Protein AF-A0A975PK89-F1 (afdb_monomer_lite)

Radius of gyration: 21.95 Å; chains: 1; bounding box: 55×33×60 Å

Structure (mmCIF, N/CA/C/O backbone):
data_AF-A0A975PK89-F1
#
_entry.id   AF-A0A975PK89-F1
#
loop_
_atom_site.group_PDB
_atom_site.id
_atom_site.type_symbol
_atom_site.label_atom_id
_atom_site.label_alt_id
_atom_site.label_comp_id
_atom_site.label_asym_id
_atom_site.label_entity_id
_atom_site.label_seq_id
_atom_site.pdbx_PDB_ins_code
_atom_site.Cartn_x
_atom_site.Cartn_y
_atom_site.Cartn_z
_atom_site.occupancy
_atom_site.B_iso_or_equiv
_atom_site.auth_seq_id
_atom_site.auth_comp_id
_atom_site.auth_asym_id
_atom_site.auth_atom_id
_atom_site.pdbx_PDB_model_num
ATOM 1 N N . MET A 1 1 ? -25.756 19.281 25.364 1.00 37.69 1 MET A N 1
ATOM 2 C CA . MET A 1 1 ? -25.337 18.151 24.507 1.00 37.69 1 MET A CA 1
ATOM 3 C C . MET A 1 1 ? -24.140 18.643 23.717 1.00 37.69 1 MET A C 1
ATOM 5 O O . MET A 1 1 ? -24.324 19.412 22.785 1.00 37.69 1 MET A O 1
ATOM 9 N N . ASN A 1 2 ? -22.927 18.339 24.180 1.00 33.53 2 ASN A N 1
ATOM 10 C CA . ASN A 1 2 ? -21.704 18.815 23.537 1.00 33.53 2 ASN A CA 1
ATOM 11 C C . ASN A 1 2 ? -21.455 17.970 22.286 1.00 33.53 2 ASN A C 1
ATOM 13 O O . ASN A 1 2 ? -21.100 16.799 22.392 1.00 33.53 2 ASN A O 1
ATOM 17 N N . MET A 1 3 ? -21.675 18.561 21.113 1.00 39.69 3 MET A N 1
ATOM 18 C CA . MET A 1 3 ? -21.083 18.089 19.865 1.00 39.69 3 MET A CA 1
ATOM 19 C C . MET A 1 3 ? -19.584 18.392 19.936 1.00 39.69 3 MET A C 1
ATOM 21 O O . MET A 1 3 ? -19.125 19.436 19.483 1.00 39.69 3 MET A O 1
ATOM 25 N N . GLU A 1 4 ? -18.817 17.516 20.582 1.00 45.97 4 GLU A N 1
ATOM 26 C CA . GLU A 1 4 ? -17.379 17.483 20.343 1.00 45.97 4 GLU A CA 1
ATOM 27 C C . GLU A 1 4 ? -17.183 17.118 18.871 1.00 45.97 4 GLU A C 1
ATOM 29 O O . GLU A 1 4 ? -17.575 16.032 18.445 1.00 45.97 4 GLU A O 1
ATOM 34 N N . ASN A 1 5 ? -16.609 18.040 18.094 1.00 43.38 5 ASN A N 1
ATOM 35 C CA . ASN A 1 5 ? -16.016 17.751 16.792 1.00 43.38 5 ASN A CA 1
ATOM 36 C C . ASN A 1 5 ? -14.988 16.630 16.991 1.00 43.38 5 ASN A C 1
ATOM 38 O O . ASN A 1 5 ? -13.831 16.894 17.328 1.00 43.38 5 ASN A O 1
ATOM 42 N N . LYS A 1 6 ? -15.406 15.371 16.848 1.00 57.78 6 LYS A N 1
ATOM 43 C CA . LYS A 1 6 ? -14.492 14.237 16.933 1.00 57.78 6 LYS A CA 1
ATOM 44 C C . LYS A 1 6 ? -13.647 14.239 15.668 1.00 57.78 6 LYS A C 1
ATOM 46 O O . LYS A 1 6 ? -14.118 13.960 14.573 1.00 57.78 6 LYS A O 1
A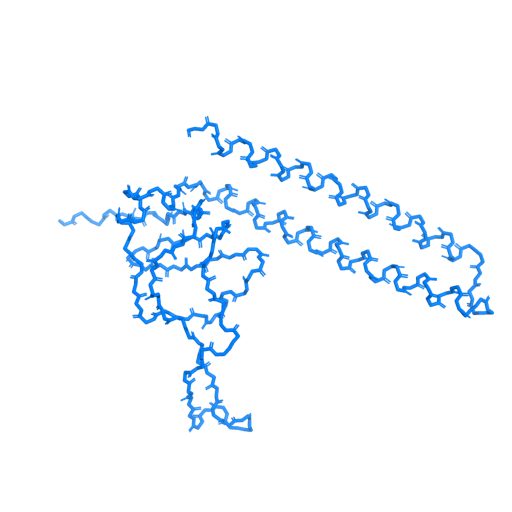TOM 51 N N . LYS A 1 7 ? -12.395 14.654 15.844 1.00 80.69 7 LYS A N 1
ATOM 52 C CA . LYS A 1 7 ? -11.344 14.650 14.829 1.00 80.69 7 LYS A CA 1
ATOM 53 C C . LYS A 1 7 ? -11.135 13.214 14.333 1.00 80.69 7 LYS A C 1
ATOM 55 O O . LYS A 1 7 ? -11.108 12.302 15.154 1.00 80.69 7 LYS A O 1
ATOM 60 N N . VAL A 1 8 ? -10.958 13.031 13.023 1.00 92.44 8 VAL A N 1
ATOM 61 C CA . VAL A 1 8 ? -10.554 11.743 12.432 1.00 92.44 8 VAL A CA 1
ATOM 62 C C . VAL A 1 8 ? -9.270 11.261 13.109 1.00 92.44 8 VAL A C 1
ATOM 64 O O . VAL A 1 8 ? -8.309 12.029 13.230 1.00 92.44 8 VAL A O 1
ATOM 67 N N . GLN A 1 9 ? -9.263 10.008 13.557 1.00 94.75 9 GLN A N 1
ATOM 68 C CA . GLN A 1 9 ? -8.127 9.386 14.237 1.00 94.75 9 GLN A CA 1
ATOM 69 C C . GLN A 1 9 ? -7.498 8.324 13.343 1.00 94.75 9 GLN A C 1
ATOM 71 O O . GLN A 1 9 ? -8.193 7.577 12.654 1.00 94.75 9 GLN A O 1
ATOM 76 N N . TYR A 1 10 ? -6.171 8.250 13.370 1.00 94.75 10 TYR A N 1
ATOM 77 C CA . TYR A 1 10 ? -5.399 7.347 12.530 1.00 94.75 10 TYR A CA 1
ATOM 78 C C . TYR A 1 10 ? -4.640 6.381 13.421 1.00 94.75 10 TYR A C 1
ATOM 80 O O . TYR A 1 10 ? -3.960 6.782 14.364 1.00 94.75 10 TYR A O 1
ATOM 88 N N . TYR A 1 11 ? -4.732 5.101 13.101 1.00 94.69 11 TYR A N 1
ATOM 89 C CA . TYR A 1 11 ? -4.072 4.047 13.845 1.00 94.69 11 TYR A CA 1
ATOM 90 C C . TYR A 1 11 ? -3.294 3.151 12.894 1.00 94.69 11 TYR A C 1
ATOM 92 O O . TYR A 1 11 ? -3.792 2.777 11.836 1.00 94.69 11 TYR A O 1
ATOM 100 N N . LYS A 1 12 ? -2.078 2.771 13.280 1.00 94.00 12 LYS A N 1
ATOM 101 C CA . LYS A 1 12 ? -1.272 1.777 12.570 1.00 94.00 12 LYS A CA 1
ATOM 102 C C . LYS A 1 12 ? -1.403 0.422 13.247 1.00 94.00 12 LYS A C 1
ATOM 104 O O . LYS A 1 12 ? -1.274 0.325 14.468 1.00 94.00 12 LYS A O 1
ATOM 109 N N . LEU A 1 13 ? -1.618 -0.623 12.459 1.00 94.06 13 LEU A N 1
ATOM 110 C CA . LEU A 1 13 ? -1.608 -2.010 12.908 1.00 94.06 13 LEU A CA 1
ATOM 111 C C . LEU A 1 13 ? -0.168 -2.446 13.174 1.00 94.06 13 LEU A C 1
ATOM 113 O O . LEU A 1 13 ? 0.632 -2.601 12.254 1.00 94.06 13 LEU A O 1
ATOM 117 N N . VAL A 1 14 ? 0.174 -2.647 14.441 1.00 92.75 14 VAL A N 1
ATOM 118 C CA . VAL A 1 14 ? 1.507 -3.111 14.864 1.00 92.75 14 VAL A CA 1
ATOM 119 C C . VAL A 1 14 ? 1.554 -4.625 15.067 1.00 92.75 14 VAL A C 1
ATOM 121 O O . VAL A 1 14 ? 2.634 -5.204 15.144 1.00 92.75 14 VAL A O 1
ATOM 124 N N . LYS A 1 15 ? 0.388 -5.279 15.109 1.00 92.69 15 LYS A N 1
ATOM 125 C CA . LYS A 1 15 ? 0.218 -6.737 15.123 1.00 92.69 15 LYS A CA 1
ATOM 126 C C . LYS A 1 15 ? -0.928 -7.115 14.183 1.00 92.69 15 LYS A C 1
ATOM 128 O O . LYS A 1 15 ? -1.765 -6.279 13.844 1.00 92.69 15 LYS A O 1
ATOM 133 N N . ASN A 1 16 ? -0.980 -8.379 13.771 1.00 90.81 16 ASN A N 1
ATOM 134 C CA . ASN A 1 16 ? -2.142 -8.894 13.047 1.00 90.81 16 ASN A CA 1
ATOM 135 C C . ASN A 1 16 ? -3.370 -8.897 13.963 1.00 90.81 16 ASN A C 1
ATOM 137 O O . ASN A 1 16 ? -3.264 -9.230 15.145 1.00 90.81 16 ASN A O 1
ATOM 141 N N . MET A 1 17 ? -4.532 -8.546 13.414 1.00 89.00 17 MET A N 1
ATOM 142 C CA . MET A 1 17 ? -5.776 -8.633 14.167 1.00 89.00 17 MET A CA 1
ATOM 143 C C . MET A 1 17 ? -6.270 -10.075 14.189 1.00 89.00 17 MET A C 1
ATOM 145 O O . MET A 1 17 ? -6.508 -10.665 13.138 1.00 89.00 17 MET A O 1
ATOM 149 N N . ASP A 1 18 ? -6.515 -10.606 15.381 1.00 83.25 18 ASP A N 1
ATOM 150 C CA . ASP A 1 18 ? -7.260 -11.854 15.561 1.00 83.25 18 ASP A CA 1
ATOM 151 C C . ASP A 1 18 ? -8.762 -11.547 15.687 1.00 83.25 18 ASP A C 1
ATOM 153 O O . ASP A 1 18 ? -9.415 -11.793 16.699 1.00 83.25 18 ASP A O 1
ATOM 157 N N . THR A 1 19 ? -9.298 -10.835 14.695 1.00 82.69 19 THR A N 1
ATOM 158 C CA . THR A 1 19 ? -10.709 -10.436 14.649 1.00 82.69 19 THR A CA 1
ATOM 159 C C . THR A 1 19 ? -11.307 -10.909 13.341 1.00 82.69 19 THR A C 1
ATOM 161 O O . THR A 1 19 ? -10.857 -10.529 12.260 1.00 82.69 19 THR A O 1
ATOM 164 N N . ASN A 1 20 ? -12.361 -11.719 13.425 1.00 88.25 20 ASN A N 1
ATOM 165 C CA . ASN A 1 20 ? -13.075 -12.175 12.243 1.00 88.25 20 ASN A CA 1
ATOM 166 C C . ASN A 1 20 ? -13.973 -11.055 11.698 1.00 88.25 20 ASN A C 1
ATOM 168 O O . ASN A 1 20 ? -15.156 -10.989 12.030 1.00 88.25 20 ASN A O 1
ATOM 172 N N . LEU A 1 21 ? -13.408 -10.171 10.875 1.00 90.50 21 LEU A N 1
ATOM 173 C CA . LEU A 1 21 ? -14.136 -9.046 10.279 1.00 90.50 21 LEU A CA 1
ATOM 174 C C . LEU A 1 21 ? -15.126 -9.459 9.175 1.00 90.50 21 LEU A C 1
ATOM 176 O O . LEU A 1 21 ? -16.050 -8.705 8.876 1.00 90.50 21 LEU A O 1
ATOM 180 N N . LYS A 1 22 ? -14.945 -10.648 8.580 1.00 92.69 22 LYS A N 1
ATOM 181 C CA . LYS A 1 22 ? -15.690 -11.129 7.401 1.00 92.69 22 LYS A CA 1
ATOM 182 C C . LYS A 1 22 ? -15.762 -10.067 6.285 1.00 92.69 22 LYS A C 1
ATOM 184 O O . LYS A 1 22 ? -16.840 -9.498 6.064 1.00 92.69 22 LYS A O 1
ATOM 189 N N . PRO A 1 23 ? -14.623 -9.759 5.635 1.00 93.31 23 PRO A N 1
ATOM 190 C CA . PRO A 1 23 ? -14.593 -8.795 4.550 1.00 93.31 23 PRO A CA 1
ATOM 191 C C . PRO A 1 23 ? -15.289 -9.347 3.306 1.00 93.31 23 PRO A C 1
ATOM 193 O O . PRO A 1 23 ? -15.270 -10.553 3.050 1.00 93.31 23 PRO A O 1
ATOM 196 N N . TYR A 1 24 ? -15.896 -8.455 2.537 1.00 94.50 24 TYR A N 1
ATOM 197 C CA . TYR A 1 24 ? -16.524 -8.760 1.262 1.00 94.50 24 TYR A CA 1
ATOM 198 C C . TYR A 1 24 ? -16.474 -7.545 0.338 1.00 94.50 24 TYR A C 1
ATOM 200 O O . TYR A 1 24 ? -16.354 -6.405 0.787 1.00 94.50 24 TYR A O 1
ATOM 208 N N . ILE A 1 25 ? -16.611 -7.802 -0.955 1.00 94.56 25 ILE A N 1
ATOM 209 C CA . ILE A 1 25 ? -16.883 -6.791 -1.975 1.00 94.56 25 ILE A CA 1
ATOM 210 C C . ILE A 1 25 ? -18.242 -7.078 -2.605 1.00 94.56 25 ILE A C 1
ATOM 212 O O . ILE A 1 25 ? -18.691 -8.228 -2.653 1.00 94.56 25 ILE A O 1
ATOM 216 N N . VAL A 1 26 ? -18.902 -6.028 -3.077 1.00 92.81 26 VAL A N 1
ATOM 217 C CA . VAL A 1 26 ? -20.166 -6.139 -3.806 1.00 92.81 26 VAL A CA 1
ATOM 218 C C . VAL A 1 26 ? -19.853 -6.104 -5.295 1.00 92.81 26 VAL A C 1
ATOM 220 O O . VAL A 1 26 ? -19.298 -5.123 -5.783 1.00 92.81 26 VAL A O 1
ATOM 223 N N . LEU A 1 27 ? -20.197 -7.174 -6.010 1.00 92.31 27 LEU A N 1
ATOM 224 C CA . LEU A 1 27 ? -19.973 -7.292 -7.451 1.00 92.31 27 LEU A CA 1
ATOM 225 C C . LEU A 1 27 ? -21.305 -7.410 -8.199 1.00 92.31 27 LEU A C 1
ATOM 227 O O . LEU A 1 27 ? -22.249 -7.998 -7.659 1.00 92.31 27 LEU A O 1
ATOM 231 N N . PRO A 1 28 ? -21.405 -6.882 -9.432 1.00 93.25 28 PRO A N 1
ATOM 232 C CA . PRO A 1 28 ? -22.568 -7.110 -10.279 1.00 93.25 28 PRO A CA 1
ATOM 233 C C . PRO A 1 28 ? -22.692 -8.598 -10.627 1.00 93.25 28 PRO A C 1
ATOM 235 O O . PRO A 1 28 ? -21.696 -9.281 -10.851 1.00 93.25 28 PRO A O 1
ATOM 238 N N . MET A 1 29 ? -23.921 -9.112 -10.678 1.00 93.00 29 MET A N 1
ATOM 239 C CA . MET A 1 29 ? -24.181 -10.491 -11.116 1.00 93.00 29 MET A CA 1
ATOM 240 C C . MET A 1 29 ? -24.047 -10.671 -12.631 1.00 93.00 29 MET A C 1
ATOM 242 O O . MET A 1 29 ? -23.755 -11.773 -13.086 1.00 93.00 29 MET A O 1
ATOM 246 N N . TYR A 1 30 ? -24.304 -9.609 -13.398 1.00 91.12 30 TYR A N 1
ATOM 247 C CA . TYR A 1 30 ? -24.333 -9.631 -14.856 1.00 91.12 30 TYR A CA 1
ATOM 248 C C . TYR A 1 30 ? -23.439 -8.521 -15.403 1.00 91.12 30 TYR A C 1
ATOM 250 O O . TYR A 1 30 ? -23.744 -7.344 -15.210 1.00 91.12 30 TYR A O 1
ATOM 258 N N . ASP A 1 31 ? -22.379 -8.889 -16.121 1.00 87.62 31 ASP A N 1
ATOM 259 C CA . ASP A 1 31 ? -21.423 -7.927 -16.690 1.00 87.62 31 ASP A CA 1
ATOM 260 C C . ASP A 1 31 ? -22.093 -6.966 -17.684 1.00 87.62 31 ASP A C 1
ATOM 262 O O . ASP A 1 31 ? -21.834 -5.765 -17.685 1.00 87.62 31 ASP A O 1
ATOM 266 N N . GLU A 1 32 ? -23.015 -7.482 -18.500 1.00 90.81 32 GLU A N 1
ATOM 267 C CA . GLU A 1 32 ? -23.731 -6.713 -19.526 1.00 90.81 32 GLU A CA 1
ATOM 268 C C . GLU A 1 32 ? -24.811 -5.788 -18.941 1.00 90.81 32 GLU A C 1
ATOM 270 O O . GLU A 1 32 ? -25.247 -4.837 -19.590 1.00 90.81 32 GLU A O 1
ATOM 275 N N . CYS A 1 33 ? -25.277 -6.072 -17.722 1.00 86.19 33 CYS A N 1
ATOM 276 C CA . CYS A 1 33 ? -26.365 -5.359 -17.054 1.00 86.19 33 CYS A CA 1
ATOM 277 C C . CYS A 1 33 ? -26.082 -5.234 -15.545 1.00 86.19 33 CYS A C 1
ATOM 279 O O . CYS A 1 33 ? -26.804 -5.821 -14.732 1.00 86.19 33 CYS A O 1
ATOM 281 N N . PRO A 1 34 ? -25.075 -4.437 -15.141 1.00 85.88 34 PRO A N 1
ATOM 282 C CA . PRO A 1 34 ? -24.588 -4.397 -13.758 1.00 85.88 34 PRO A CA 1
ATOM 283 C C . PRO A 1 34 ? -25.639 -3.938 -12.734 1.00 85.88 34 PRO A C 1
ATOM 285 O O . PRO A 1 34 ? -25.514 -4.211 -11.545 1.00 85.88 34 PRO A O 1
ATOM 288 N N . ASN A 1 35 ? -26.718 -3.299 -13.194 1.00 89.00 35 ASN A N 1
ATOM 289 C CA . ASN A 1 35 ? -27.815 -2.824 -12.351 1.00 89.00 35 ASN A CA 1
ATOM 290 C C . ASN A 1 35 ? -28.891 -3.891 -12.057 1.00 89.00 35 ASN A C 1
ATOM 292 O O . ASN A 1 35 ? -29.796 -3.631 -11.269 1.00 89.00 35 ASN A O 1
ATOM 296 N N . MET A 1 36 ? -28.841 -5.069 -12.691 1.00 90.62 36 MET A N 1
ATOM 297 C CA . MET A 1 36 ? -29.871 -6.120 -12.565 1.00 90.62 36 MET A CA 1
ATOM 298 C C . MET A 1 36 ? -29.672 -7.043 -11.350 1.00 90.62 36 MET A C 1
ATOM 300 O O . MET A 1 36 ? -30.446 -7.978 -11.148 1.00 90.62 36 MET A O 1
ATOM 304 N N . GLY A 1 37 ? -28.643 -6.804 -10.538 1.00 91.81 37 GLY A N 1
ATOM 305 C CA . GLY A 1 37 ? -28.395 -7.556 -9.313 1.00 91.81 37 GLY A CA 1
ATOM 306 C C . GLY A 1 37 ? -26.929 -7.542 -8.910 1.00 91.81 37 GLY A C 1
ATOM 307 O O . GLY A 1 37 ? -26.040 -7.407 -9.749 1.00 91.81 37 GLY A O 1
ATOM 308 N N . THR A 1 38 ? -26.683 -7.718 -7.616 1.00 94.31 38 THR A N 1
ATOM 309 C CA . THR A 1 38 ? -25.341 -7.781 -7.035 1.00 94.31 38 THR A CA 1
ATOM 310 C C . THR A 1 38 ? -25.213 -8.977 -6.105 1.00 94.31 38 THR A C 1
ATOM 312 O O . THR A 1 38 ? -26.200 -9.408 -5.507 1.00 94.31 38 THR A O 1
ATOM 315 N N . TYR A 1 39 ? -23.995 -9.473 -5.918 1.00 93.44 39 TYR A N 1
ATOM 316 C CA . TYR A 1 39 ? -23.684 -10.501 -4.929 1.00 93.44 39 TYR A CA 1
ATOM 317 C C . TYR A 1 39 ? -22.469 -10.106 -4.086 1.00 93.44 39 TYR A C 1
ATOM 319 O O . TYR A 1 39 ? -21.651 -9.278 -4.488 1.00 93.44 39 TYR A O 1
ATOM 327 N N . HIS A 1 40 ? -22.362 -10.695 -2.894 1.00 95.19 40 HIS A N 1
ATOM 328 C CA . HIS A 1 40 ? -21.196 -10.525 -2.033 1.00 95.19 40 HIS A CA 1
ATOM 329 C C . HIS A 1 40 ? -20.146 -11.571 -2.389 1.00 95.19 40 HIS A C 1
ATOM 331 O O . HIS A 1 40 ? -20.401 -12.772 -2.276 1.00 95.19 40 HIS A O 1
ATOM 337 N N . SER A 1 41 ? -18.963 -11.117 -2.785 1.00 92.88 41 SER A N 1
ATOM 338 C CA . SER A 1 41 ? -17.801 -11.978 -2.976 1.00 92.88 41 SER A CA 1
ATOM 339 C C . SER A 1 41 ? -16.829 -11.801 -1.822 1.00 92.88 41 SER A C 1
ATOM 341 O O . SER A 1 41 ? -16.556 -10.683 -1.391 1.00 92.88 41 SER A O 1
ATOM 343 N N . THR A 1 42 ? -16.281 -12.911 -1.340 1.00 93.31 42 THR A N 1
ATOM 344 C CA . THR A 1 42 ? -15.133 -12.928 -0.422 1.00 93.31 42 THR A CA 1
ATOM 345 C C . THR A 1 42 ? -13.853 -13.370 -1.136 1.00 93.31 42 THR A C 1
ATOM 347 O O . THR A 1 42 ? -12.800 -13.473 -0.512 1.00 93.31 42 THR A O 1
ATOM 350 N N . LEU A 1 43 ? -13.930 -13.686 -2.434 1.00 89.12 43 LEU A N 1
ATOM 351 C CA . LEU A 1 43 ? -12.793 -14.182 -3.200 1.00 89.12 43 LEU A CA 1
ATOM 352 C C . LEU A 1 43 ? -11.834 -13.031 -3.511 1.00 89.12 43 LEU A C 1
ATOM 354 O O . LEU A 1 43 ? -12.239 -12.032 -4.095 1.00 89.12 43 LEU A O 1
ATOM 358 N N . GLY A 1 44 ? -10.567 -13.187 -3.125 1.00 87.31 44 GLY A N 1
ATOM 359 C CA . GLY A 1 44 ? -9.528 -12.180 -3.367 1.00 87.31 44 GLY A CA 1
ATOM 360 C C . GLY A 1 44 ? -9.665 -10.907 -2.526 1.00 87.31 44 GLY A C 1
ATOM 361 O O . GLY A 1 44 ? -8.881 -9.983 -2.713 1.00 87.31 44 GLY A O 1
ATOM 362 N N . VAL A 1 45 ? -10.622 -10.853 -1.594 1.00 91.81 45 VAL A N 1
ATOM 363 C CA . VAL A 1 45 ? -10.839 -9.671 -0.756 1.00 91.81 45 VAL A CA 1
ATOM 364 C C . VAL A 1 45 ? -9.743 -9.586 0.310 1.00 91.81 45 VAL A C 1
ATOM 366 O O . VAL A 1 45 ? -9.542 -10.551 1.056 1.00 91.81 45 VAL A O 1
ATOM 369 N N . PRO A 1 46 ? -9.014 -8.461 0.410 1.00 91.06 46 PRO A N 1
ATOM 370 C CA . PRO A 1 46 ? -7.934 -8.345 1.370 1.00 91.06 46 PRO A CA 1
ATOM 371 C C . PRO A 1 46 ? -8.452 -8.280 2.805 1.00 91.06 46 PRO A C 1
ATOM 373 O O . PRO A 1 46 ? -9.509 -7.728 3.111 1.00 91.06 46 PRO A O 1
ATOM 376 N N . HIS A 1 47 ? -7.641 -8.820 3.710 1.00 91.19 47 HIS A N 1
ATOM 377 C CA . HIS A 1 47 ? -7.822 -8.685 5.147 1.00 91.19 47 HIS A CA 1
ATOM 378 C C . HIS A 1 47 ? -6.796 -7.688 5.702 1.00 91.19 47 HIS A C 1
ATOM 380 O O . HIS A 1 47 ? -5.634 -7.746 5.287 1.00 91.19 47 HIS A O 1
ATOM 386 N N . PRO A 1 48 ? -7.178 -6.821 6.659 1.00 92.12 48 PRO A N 1
ATOM 387 C CA . PRO A 1 48 ? -6.232 -5.972 7.375 1.00 92.12 48 PRO A CA 1
ATOM 388 C C . PRO A 1 48 ? -5.171 -6.803 8.095 1.00 92.12 48 PRO A C 1
ATOM 390 O O . PRO A 1 48 ? -5.488 -7.774 8.788 1.00 92.12 48 PRO A O 1
ATOM 393 N N . GLN A 1 49 ? -3.910 -6.417 7.948 1.00 91.75 49 GLN A N 1
ATOM 394 C CA . GLN A 1 49 ? -2.765 -7.073 8.575 1.00 91.75 49 GLN A CA 1
ATOM 395 C C . GLN A 1 49 ? -1.801 -6.041 9.164 1.00 91.75 49 GLN A C 1
ATOM 397 O O . GLN A 1 49 ? -1.974 -4.831 9.028 1.00 91.75 49 GLN A O 1
ATOM 402 N N . MET A 1 50 ? -0.756 -6.529 9.829 1.00 91.50 50 MET A N 1
ATOM 403 C CA . MET A 1 50 ? 0.324 -5.692 10.336 1.00 91.50 50 MET A CA 1
ATOM 404 C C . MET A 1 50 ? 0.838 -4.723 9.255 1.00 91.50 50 MET A C 1
ATOM 406 O O . MET A 1 50 ? 1.037 -5.101 8.100 1.00 91.50 50 MET A O 1
ATOM 410 N N . SER A 1 51 ? 1.120 -3.492 9.673 1.00 88.88 51 SER A N 1
ATOM 411 C CA . SER A 1 51 ? 1.506 -2.321 8.871 1.00 88.88 51 SER A CA 1
ATOM 412 C C . SER A 1 51 ? 0.387 -1.625 8.099 1.00 88.88 51 SER A C 1
ATOM 414 O O . SER A 1 51 ? 0.648 -0.545 7.572 1.00 88.88 51 SER A O 1
ATOM 416 N N . ASP A 1 52 ? -0.829 -2.172 8.064 1.00 93.25 52 ASP A N 1
ATOM 417 C CA . ASP A 1 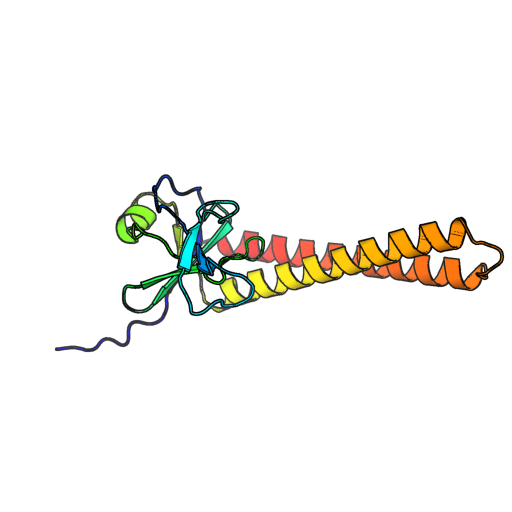52 ? -1.985 -1.437 7.545 1.00 93.25 52 ASP A CA 1
ATOM 418 C C . ASP A 1 52 ? -2.448 -0.359 8.527 1.00 93.25 52 ASP A C 1
ATOM 420 O O . ASP A 1 52 ? -2.023 -0.290 9.686 1.00 93.25 52 ASP A O 1
ATOM 424 N N . TYR A 1 53 ? -3.355 0.478 8.048 1.00 94.81 53 TYR A N 1
ATOM 425 C CA . TYR A 1 53 ? -3.944 1.570 8.790 1.00 94.81 53 TYR A CA 1
ATOM 426 C C . TYR A 1 53 ? -5.424 1.327 9.041 1.00 94.81 53 TYR A C 1
ATOM 428 O O . TYR A 1 53 ? -6.153 0.806 8.198 1.00 94.81 53 TYR A O 1
ATOM 436 N N . LEU A 1 54 ? -5.851 1.744 10.224 1.00 94.81 54 LEU A N 1
ATOM 437 C CA . LEU A 1 54 ? -7.233 1.837 10.648 1.00 94.81 54 LEU A CA 1
ATOM 438 C C . LEU A 1 54 ? -7.536 3.323 10.848 1.00 94.81 54 LEU A C 1
ATOM 440 O O . LEU A 1 54 ? -6.898 3.993 11.659 1.00 94.81 54 LEU A O 1
ATOM 444 N N . ILE A 1 55 ? -8.497 3.838 10.092 1.00 95.12 55 ILE A N 1
ATOM 445 C CA . ILE A 1 55 ? -8.968 5.219 10.150 1.00 95.12 55 ILE A CA 1
ATOM 446 C C . ILE A 1 55 ? -10.315 5.198 10.858 1.00 95.12 55 ILE A C 1
ATOM 448 O O . ILE A 1 55 ? -11.240 4.515 10.419 1.00 95.12 55 ILE A O 1
ATOM 452 N N . TYR A 1 56 ? -10.407 5.914 11.971 1.00 93.56 56 TYR A N 1
ATOM 453 C CA . T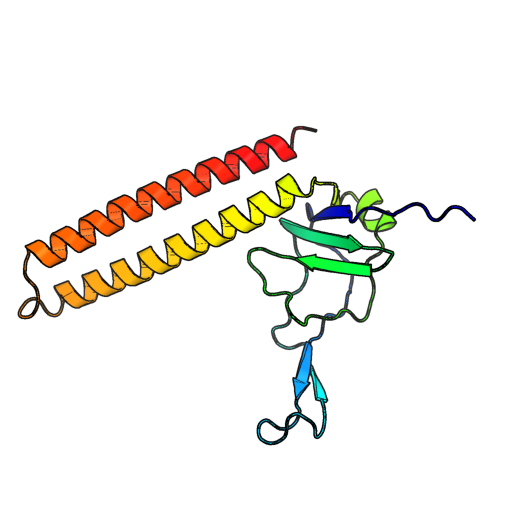YR A 1 56 ? -11.635 6.059 12.734 1.00 93.56 56 TYR A CA 1
ATOM 454 C C . TYR A 1 56 ? -12.234 7.441 12.481 1.00 93.56 56 TYR A C 1
ATOM 456 O O . TYR A 1 56 ? -11.618 8.462 12.800 1.00 93.56 56 TYR A O 1
ATOM 464 N N . ASP A 1 57 ? -13.441 7.463 11.927 1.00 91.12 57 ASP A N 1
ATOM 465 C CA . ASP A 1 57 ? -14.196 8.678 11.636 1.00 91.12 57 ASP A CA 1
ATOM 466 C C . ASP A 1 57 ? -15.624 8.526 12.165 1.00 91.12 57 ASP A C 1
ATOM 468 O O . ASP A 1 57 ? -16.394 7.696 11.695 1.00 91.12 57 ASP A O 1
ATOM 472 N N . ASN A 1 58 ? -15.967 9.301 13.197 1.00 85.44 58 ASN A N 1
ATOM 473 C CA . ASN A 1 58 ? -17.328 9.407 13.733 1.00 85.44 58 ASN A CA 1
ATOM 474 C C . ASN A 1 58 ? -18.050 8.077 14.053 1.00 85.44 58 ASN A C 1
ATOM 476 O O . ASN A 1 58 ? -19.276 8.004 14.009 1.00 85.44 58 ASN A O 1
ATOM 480 N N . GLY A 1 59 ? -17.312 7.042 14.466 1.00 83.38 59 GLY A N 1
ATOM 481 C CA . GLY A 1 59 ? -17.878 5.727 14.807 1.00 83.38 59 GLY A CA 1
ATOM 482 C C . GLY A 1 59 ? -17.745 4.684 13.699 1.00 83.38 59 GLY A C 1
ATOM 483 O O . GLY A 1 59 ? -18.014 3.500 13.938 1.00 83.38 59 GLY A O 1
ATOM 484 N N . ASP A 1 60 ? -17.287 5.099 12.523 1.00 87.25 60 ASP A N 1
ATOM 485 C CA . ASP A 1 60 ? -16.954 4.219 11.419 1.00 87.25 60 ASP A CA 1
ATOM 486 C C . ASP A 1 60 ? -15.453 3.958 11.349 1.00 87.25 60 ASP A C 1
ATOM 488 O O . ASP A 1 60 ? -14.617 4.765 11.756 1.00 87.25 60 ASP A O 1
ATOM 492 N N . ILE A 1 61 ? -15.134 2.753 10.886 1.00 90.06 61 ILE A N 1
ATOM 493 C CA . ILE A 1 61 ? -13.774 2.254 10.759 1.00 90.06 61 ILE A CA 1
ATOM 494 C C . ILE A 1 61 ? -13.544 1.924 9.296 1.00 90.06 61 ILE A C 1
ATOM 496 O O . ILE A 1 61 ? -14.249 1.090 8.727 1.00 90.06 61 ILE A O 1
ATOM 500 N N . ILE A 1 62 ? -12.527 2.554 8.727 1.00 91.88 62 ILE A N 1
ATOM 501 C CA . ILE A 1 62 ? -12.058 2.318 7.367 1.00 91.88 62 ILE A CA 1
ATOM 502 C C . ILE A 1 62 ? -10.646 1.752 7.462 1.00 91.88 62 ILE A C 1
ATOM 504 O O . ILE A 1 62 ? -9.839 2.207 8.274 1.00 91.88 62 ILE A O 1
ATOM 508 N N . PHE A 1 63 ? -10.340 0.757 6.637 1.00 93.50 63 PHE A N 1
ATOM 509 C CA . PHE A 1 63 ? -8.981 0.246 6.513 1.00 93.50 63 PHE A CA 1
ATOM 510 C C . PHE A 1 63 ? -8.308 0.855 5.292 1.00 93.50 63 PHE A C 1
ATOM 512 O O . PHE A 1 63 ? -8.931 1.037 4.252 1.00 93.50 63 PHE A O 1
ATOM 519 N N . SER A 1 64 ? -7.031 1.179 5.439 1.00 93.25 64 SER A N 1
ATOM 520 C CA . SER A 1 64 ? -6.192 1.727 4.380 1.00 93.25 64 SER A CA 1
ATOM 521 C C . SER A 1 64 ? -4.855 1.005 4.393 1.00 93.25 64 SER A C 1
ATOM 523 O O . SER A 1 64 ? -4.340 0.621 5.445 1.00 93.25 64 SER A O 1
ATOM 525 N N . SER A 1 65 ? -4.282 0.791 3.218 1.00 90.50 65 SER A N 1
ATOM 526 C CA . SER A 1 65 ? -2.973 0.177 3.076 1.00 90.50 65 SER A CA 1
ATOM 527 C C . SER A 1 65 ? -2.267 0.755 1.875 1.00 90.50 65 SER A C 1
ATOM 529 O O . SER A 1 65 ? -2.881 1.149 0.892 1.00 90.50 65 SER A O 1
ATOM 531 N N . ALA A 1 66 ? -0.945 0.762 1.954 1.00 83.25 66 ALA A N 1
ATOM 532 C CA . ALA A 1 66 ? -0.123 1.092 0.809 1.00 83.25 66 ALA A CA 1
ATOM 533 C C . ALA A 1 66 ? 0.165 -0.118 -0.102 1.00 83.25 66 ALA A C 1
ATOM 535 O O . ALA A 1 66 ? 0.722 0.044 -1.184 1.00 83.25 66 ALA A O 1
ATOM 536 N N . TYR A 1 67 ? -0.177 -1.333 0.341 1.00 82.56 67 TYR A N 1
ATOM 537 C CA . TYR A 1 67 ? 0.091 -2.585 -0.384 1.00 82.56 67 TYR A CA 1
ATOM 538 C C . TYR A 1 67 ? -1.172 -3.312 -0.816 1.00 82.56 67 TYR A C 1
ATOM 540 O O . TYR A 1 67 ? -1.130 -4.128 -1.734 1.00 82.56 67 TYR A O 1
ATOM 548 N N . ARG A 1 68 ? -2.270 -3.069 -0.105 1.00 86.56 68 ARG A N 1
ATOM 549 C CA . ARG A 1 68 ? -3.552 -3.724 -0.320 1.00 86.56 68 ARG A CA 1
ATOM 550 C C . ARG A 1 68 ? -4.567 -2.696 -0.767 1.00 86.56 68 ARG A C 1
ATOM 552 O O . ARG A 1 68 ? -4.620 -1.599 -0.221 1.00 86.56 68 ARG A O 1
ATOM 559 N N . ASP A 1 69 ? -5.373 -3.100 -1.732 1.00 86.19 69 ASP A N 1
ATOM 560 C CA . ASP A 1 69 ? -6.479 -2.301 -2.215 1.00 86.19 69 ASP A CA 1
ATOM 561 C C . ASP A 1 69 ? -7.713 -2.568 -1.347 1.00 86.19 69 ASP A C 1
ATOM 563 O O . ASP A 1 69 ? -8.316 -3.638 -1.413 1.00 86.19 69 ASP A O 1
ATOM 567 N N . PHE A 1 70 ? -8.031 -1.623 -0.468 1.00 89.44 70 PHE A N 1
ATOM 568 C CA . PHE A 1 70 ? -9.245 -1.675 0.344 1.00 89.44 70 PHE A CA 1
ATOM 569 C C . PHE A 1 70 ? -10.408 -0.923 -0.307 1.00 89.44 70 PHE A C 1
ATOM 571 O O . PHE A 1 70 ? -11.472 -0.812 0.313 1.00 89.44 70 PHE A O 1
ATOM 578 N N . ASP A 1 71 ? -10.245 -0.439 -1.541 1.00 85.00 71 ASP A N 1
ATOM 579 C CA . ASP A 1 71 ? -11.316 0.236 -2.250 1.00 85.00 71 ASP A CA 1
ATOM 580 C C . ASP A 1 71 ? -12.500 -0.726 -2.393 1.00 85.00 71 ASP A C 1
ATOM 582 O O . ASP A 1 71 ? -12.370 -1.897 -2.756 1.00 85.00 71 ASP A O 1
ATOM 586 N N . TYR A 1 72 ? -13.685 -0.229 -2.040 1.00 86.62 72 TYR A N 1
ATOM 587 C CA . TYR A 1 72 ? -14.947 -0.977 -2.081 1.00 86.62 72 TYR A CA 1
ATOM 588 C C . TYR A 1 72 ? -15.038 -2.191 -1.134 1.00 86.62 72 TYR A C 1
ATOM 590 O O . TYR A 1 72 ? -16.052 -2.898 -1.148 1.00 86.62 72 TYR A O 1
ATOM 598 N N . VAL A 1 73 ? -14.043 -2.424 -0.269 1.00 91.75 73 VAL A N 1
ATOM 599 C CA . VAL A 1 73 ? -14.093 -3.495 0.734 1.00 91.75 73 VAL A CA 1
ATOM 600 C C . VAL A 1 73 ? -14.999 -3.089 1.889 1.00 91.75 73 VAL A C 1
ATOM 602 O O . VAL A 1 73 ? -14.807 -2.070 2.550 1.00 91.75 73 VAL A O 1
ATOM 605 N N . SER A 1 74 ? -15.984 -3.934 2.163 1.00 91.94 74 SER A N 1
ATOM 606 C CA . SER A 1 74 ? -16.898 -3.806 3.293 1.00 91.94 74 SER A CA 1
ATOM 607 C C . SER A 1 74 ? -16.667 -4.928 4.297 1.00 91.94 74 SER A C 1
ATOM 609 O O . SER A 1 74 ? -16.237 -6.025 3.948 1.00 91.94 74 SER A O 1
ATOM 611 N N . PHE A 1 75 ? -16.978 -4.673 5.565 1.00 91.94 75 PHE A N 1
ATOM 612 C CA . PHE A 1 75 ? -16.794 -5.638 6.648 1.00 91.94 75 PHE A CA 1
ATOM 613 C C . PHE A 1 75 ? -18.130 -5.905 7.326 1.00 91.94 75 PHE A C 1
ATOM 615 O O . PHE A 1 75 ? -18.834 -4.975 7.717 1.00 91.94 75 PHE A O 1
ATOM 622 N N . THR A 1 76 ? -18.490 -7.181 7.469 1.00 90.62 76 THR A N 1
ATOM 623 C CA . THR A 1 76 ? -19.751 -7.549 8.137 1.00 90.62 76 THR A CA 1
ATOM 624 C C . THR A 1 76 ? -19.667 -7.283 9.638 1.00 90.62 76 THR A C 1
ATOM 626 O O . THR A 1 76 ? -20.626 -6.819 10.251 1.00 90.62 76 THR A O 1
ATOM 629 N N . ASN A 1 77 ? -18.508 -7.570 10.234 1.00 90.06 77 ASN A N 1
ATOM 630 C CA . ASN A 1 77 ? -18.258 -7.364 11.653 1.00 90.06 77 ASN A CA 1
ATOM 631 C C . ASN A 1 77 ? -17.371 -6.128 11.844 1.00 90.06 77 ASN A C 1
ATOM 633 O O . ASN A 1 77 ? -16.360 -5.976 11.159 1.00 90.06 77 ASN A O 1
ATOM 637 N N . LYS A 1 78 ? -17.719 -5.267 12.808 1.00 85.25 78 LYS A N 1
ATOM 638 C CA . LYS A 1 78 ? -16.908 -4.091 13.149 1.00 85.25 78 LYS A CA 1
ATOM 639 C C . LYS A 1 78 ? -15.738 -4.475 14.060 1.00 85.25 78 LYS A C 1
ATOM 641 O O . LYS A 1 78 ? -15.886 -5.291 14.969 1.00 85.25 78 LYS A O 1
ATOM 646 N N . ALA A 1 79 ? -14.587 -3.845 13.840 1.00 88.44 79 ALA A N 1
ATOM 647 C CA . ALA A 1 79 ? -13.481 -3.868 14.791 1.00 88.44 79 ALA A CA 1
ATOM 648 C C . ALA A 1 7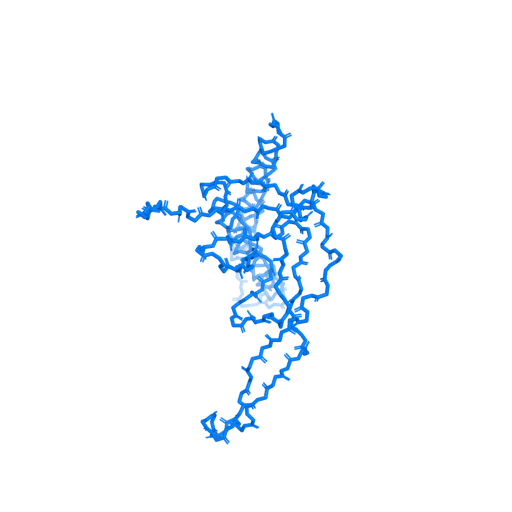9 ? -13.862 -3.112 16.078 1.00 88.44 79 ALA A C 1
ATOM 650 O O . ALA A 1 79 ? -14.526 -2.077 16.025 1.00 88.44 79 ALA A O 1
ATOM 651 N N . ASN A 1 80 ? -13.424 -3.611 17.236 1.00 90.88 80 ASN A N 1
ATOM 652 C CA . ASN A 1 80 ? -13.586 -2.912 18.510 1.00 90.88 80 ASN A CA 1
ATOM 653 C C . ASN A 1 80 ? -12.308 -2.126 18.825 1.00 90.88 80 ASN A C 1
ATOM 655 O O . ASN A 1 80 ? -11.297 -2.710 19.210 1.00 90.88 80 ASN A O 1
ATOM 659 N N . LEU A 1 81 ? -12.365 -0.802 18.669 1.00 91.56 81 LEU A N 1
ATOM 660 C CA . LEU A 1 81 ? -11.209 0.076 18.846 1.00 91.56 81 LEU A CA 1
ATOM 661 C C . LEU A 1 81 ? -10.589 -0.031 20.250 1.00 91.56 81 LEU A C 1
ATOM 663 O O . LEU A 1 81 ? -9.369 -0.106 20.376 1.00 91.56 81 LEU A O 1
ATOM 667 N N . GLU A 1 82 ? -11.412 -0.087 21.301 1.00 91.75 82 GLU A N 1
ATOM 668 C CA . GLU A 1 82 ? -10.920 -0.190 22.679 1.00 91.75 82 GLU A CA 1
ATOM 669 C C . GLU A 1 82 ? -10.186 -1.507 22.933 1.00 91.75 82 GLU A C 1
ATOM 671 O O . GLU A 1 82 ? -9.159 -1.518 23.608 1.00 91.75 82 GLU A O 1
ATOM 676 N N . ASP A 1 83 ? -10.704 -2.617 22.407 1.00 93.38 83 ASP A N 1
ATOM 677 C CA . ASP A 1 83 ? -10.066 -3.929 22.533 1.00 93.38 83 ASP A CA 1
ATOM 678 C C . ASP A 1 83 ? -8.734 -3.973 21.772 1.00 93.38 83 ASP A C 1
ATOM 680 O O . ASP A 1 83 ? -7.727 -4.438 22.308 1.00 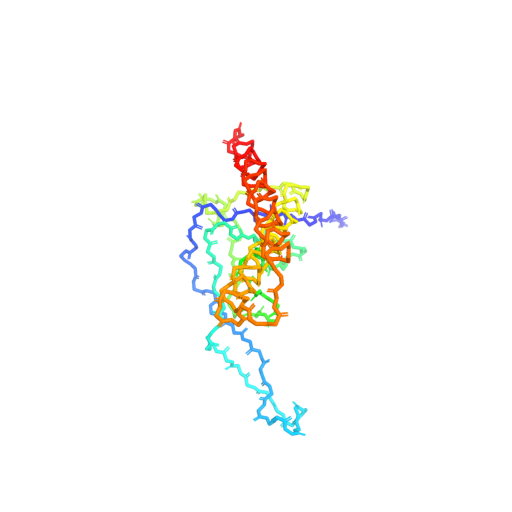93.38 83 ASP A O 1
ATOM 684 N N . LEU A 1 84 ? -8.698 -3.413 20.558 1.00 94.00 84 LEU A N 1
ATOM 685 C CA . LEU A 1 84 ? -7.478 -3.320 19.753 1.00 94.00 84 LEU A CA 1
ATOM 686 C C . LEU A 1 84 ? -6.397 -2.465 20.432 1.00 94.00 84 LEU A C 1
ATOM 688 O O . LEU A 1 84 ? -5.219 -2.826 20.374 1.00 94.00 84 LEU A O 1
ATOM 692 N N . LEU A 1 85 ? -6.783 -1.368 21.095 1.00 93.75 85 LEU A N 1
ATOM 693 C CA . LEU A 1 85 ? -5.876 -0.538 21.896 1.00 93.75 85 LEU A CA 1
ATOM 694 C C . LEU A 1 85 ? -5.384 -1.285 23.140 1.00 93.75 85 LEU A C 1
ATOM 696 O O . LEU A 1 85 ? -4.180 -1.345 23.376 1.00 93.75 85 LEU A O 1
ATOM 700 N N . LYS A 1 86 ? -6.292 -1.906 23.908 1.00 93.94 86 LYS A N 1
ATOM 701 C CA . LYS A 1 86 ? -5.952 -2.670 25.125 1.00 93.94 86 LYS A CA 1
ATOM 702 C C . LYS A 1 86 ? -5.006 -3.838 24.841 1.00 93.94 86 LYS A C 1
ATOM 704 O O . LYS A 1 86 ? -4.169 -4.155 25.679 1.00 93.94 86 LYS A O 1
ATOM 709 N N . LYS A 1 87 ? -5.133 -4.474 23.674 1.00 94.00 87 LYS A N 1
ATOM 710 C CA . LYS A 1 87 ? -4.262 -5.573 23.220 1.00 94.00 87 LYS A CA 1
ATOM 711 C C . LYS A 1 87 ? -2.984 -5.099 22.522 1.00 94.00 87 LYS A C 1
ATOM 713 O O . LYS A 1 87 ? -2.194 -5.933 22.070 1.00 94.00 87 LYS A O 1
ATOM 718 N N . GLU A 1 88 ? -2.789 -3.785 22.400 1.00 93.69 88 GLU A N 1
ATOM 719 C CA . GLU A 1 88 ? -1.667 -3.178 21.677 1.00 93.69 88 GLU A CA 1
ATOM 720 C C . GLU A 1 88 ? -1.534 -3.738 20.248 1.00 93.69 88 GLU A C 1
ATOM 722 O O . GLU A 1 88 ? -0.439 -4.060 19.780 1.00 93.69 88 GLU A O 1
ATOM 727 N N . ILE A 1 89 ? -2.669 -3.952 19.579 1.00 95.00 89 ILE A N 1
ATOM 728 C CA . ILE A 1 89 ? -2.723 -4.381 18.174 1.00 95.00 89 ILE A CA 1
ATOM 729 C C . ILE A 1 89 ? -2.600 -3.163 17.261 1.00 95.00 89 ILE A C 1
ATOM 731 O O . ILE A 1 89 ? -1.993 -3.247 16.191 1.00 95.00 89 ILE A O 1
ATOM 735 N N . ILE A 1 90 ? -3.141 -2.030 17.707 1.00 94.44 90 ILE A N 1
ATOM 736 C CA . ILE A 1 90 ? -3.063 -0.752 17.013 1.00 94.44 90 ILE A CA 1
ATOM 737 C C . ILE A 1 90 ? -2.337 0.294 17.857 1.00 94.44 90 ILE A C 1
ATOM 739 O O . ILE A 1 90 ? -2.386 0.263 19.087 1.00 94.44 90 ILE A O 1
ATOM 743 N N . ARG A 1 91 ? -1.689 1.243 17.185 1.00 93.00 91 ARG A N 1
ATOM 744 C CA . ARG A 1 91 ? -1.042 2.405 17.800 1.00 93.00 91 ARG A CA 1
ATOM 745 C C . ARG A 1 91 ? -1.498 3.670 17.089 1.00 93.00 91 ARG A C 1
ATOM 747 O O . ARG A 1 91 ? -1.501 3.705 15.862 1.00 93.00 91 ARG A O 1
ATOM 754 N N . GLU A 1 92 ? -1.892 4.685 17.850 1.00 93.19 92 GLU A N 1
ATOM 755 C CA . GLU A 1 92 ? -2.284 5.976 17.282 1.00 93.19 92 GLU A CA 1
ATOM 756 C C . GLU A 1 92 ? -1.086 6.637 16.591 1.00 93.19 92 GLU A C 1
ATOM 758 O O . GLU A 1 92 ? 0.043 6.595 17.086 1.00 93.19 92 GLU A O 1
ATOM 763 N N . VAL A 1 93 ? -1.336 7.217 15.424 1.00 91.75 93 VAL A N 1
ATOM 764 C CA . VAL A 1 93 ? -0.358 7.947 14.618 1.00 91.75 93 VAL A CA 1
ATOM 765 C C . VAL A 1 93 ? -0.977 9.257 14.151 1.00 91.75 93 VAL A C 1
ATOM 767 O O . VAL A 1 93 ? -2.196 9.397 14.073 1.00 91.75 93 VAL A O 1
ATOM 770 N N . SER A 1 94 ? -0.139 10.237 13.826 1.00 90.81 94 SER A N 1
ATOM 771 C CA . SER A 1 94 ? -0.638 11.486 13.261 1.00 90.81 94 SER A CA 1
ATOM 772 C C . SER A 1 94 ? -1.061 11.302 11.798 1.00 90.81 94 SER A C 1
ATOM 774 O O . SER A 1 94 ? -0.600 10.386 11.109 1.00 90.81 94 SER A O 1
ATOM 776 N N . PHE A 1 95 ? -1.919 12.197 11.305 1.00 91.31 95 PHE A N 1
ATOM 777 C CA . PHE A 1 95 ? -2.286 12.229 9.888 1.00 91.31 95 PHE A CA 1
ATOM 778 C C . PHE A 1 95 ? -1.052 12.419 8.999 1.00 91.31 95 PHE A C 1
ATOM 780 O O . PHE A 1 95 ? -0.927 11.766 7.969 1.00 91.31 95 PHE A O 1
ATOM 787 N N . GLU A 1 96 ? -0.113 13.265 9.419 1.00 90.50 96 GLU A N 1
ATOM 788 C CA . GLU A 1 96 ? 1.125 13.542 8.690 1.00 90.50 96 GLU A CA 1
ATOM 789 C C . GLU A 1 96 ? 1.982 12.277 8.563 1.00 90.50 96 GLU A C 1
ATOM 791 O O . GLU A 1 96 ? 2.518 11.998 7.493 1.00 90.50 96 GLU A O 1
ATOM 796 N N . ALA A 1 97 ? 2.065 11.473 9.629 1.00 87.94 97 ALA A N 1
ATOM 797 C CA . ALA A 1 97 ? 2.766 10.193 9.613 1.00 87.94 97 ALA A CA 1
ATOM 798 C C . ALA A 1 97 ? 2.098 9.182 8.667 1.00 87.94 97 ALA A C 1
ATOM 800 O O . ALA A 1 97 ? 2.780 8.538 7.870 1.00 87.94 97 ALA A O 1
ATOM 801 N N . TYR A 1 98 ? 0.770 9.063 8.736 1.00 91.12 98 TYR A N 1
ATOM 802 C CA . TYR A 1 98 ? -0.012 8.229 7.823 1.00 91.12 98 TYR A CA 1
ATOM 803 C C . TYR A 1 98 ? 0.193 8.647 6.360 1.00 91.12 98 TYR A C 1
ATOM 805 O O . TYR A 1 98 ? 0.623 7.833 5.544 1.00 91.12 98 TYR A O 1
ATOM 813 N N . SER A 1 99 ? -0.057 9.920 6.047 1.00 91.56 99 SER A N 1
ATOM 814 C CA . SER A 1 99 ? 0.017 10.460 4.688 1.00 91.56 99 SER A CA 1
ATOM 815 C C . SER A 1 99 ? 1.399 10.245 4.078 1.00 91.56 99 SER A C 1
ATOM 817 O O . SER A 1 99 ? 1.507 9.838 2.923 1.00 91.56 99 SER A O 1
ATOM 819 N N . LEU A 1 100 ? 2.454 10.460 4.865 1.00 90.56 100 LEU A N 1
ATOM 820 C CA . LEU A 1 100 ? 3.825 10.296 4.404 1.00 90.56 100 LEU A CA 1
ATOM 821 C C . LEU A 1 100 ? 4.208 8.823 4.160 1.00 90.56 100 LEU A C 1
ATOM 823 O O . LEU A 1 100 ? 4.925 8.555 3.199 1.00 90.56 100 LEU A O 1
ATOM 827 N N . ASP A 1 101 ? 3.735 7.853 4.965 1.00 89.69 101 ASP A N 1
ATOM 828 C CA . ASP A 1 101 ? 3.992 6.419 4.685 1.00 89.69 101 ASP A CA 1
ATOM 829 C C . ASP A 1 101 ? 3.325 5.979 3.378 1.00 89.69 101 ASP A C 1
ATOM 831 O O . ASP A 1 101 ? 3.936 5.267 2.574 1.00 89.69 101 ASP A O 1
ATOM 835 N N . ILE A 1 102 ? 2.075 6.413 3.162 1.00 90.31 102 ILE A N 1
ATOM 836 C CA . ILE A 1 102 ? 1.321 6.116 1.940 1.00 90.31 102 ILE A CA 1
ATOM 837 C C . ILE A 1 102 ? 2.034 6.725 0.728 1.00 90.31 102 ILE A C 1
ATOM 839 O O . ILE A 1 102 ? 2.305 6.017 -0.242 1.00 90.31 102 ILE A O 1
ATOM 843 N N . GLU A 1 103 ? 2.407 8.006 0.790 1.00 92.06 103 GLU A N 1
ATOM 844 C CA . GLU A 1 103 ? 3.105 8.700 -0.298 1.00 92.06 103 GLU A CA 1
ATOM 845 C C . GLU A 1 103 ? 4.450 8.044 -0.637 1.00 92.06 103 GLU A C 1
ATOM 847 O O . GLU A 1 103 ? 4.750 7.785 -1.809 1.00 92.06 103 GLU A O 1
ATOM 852 N N . LEU A 1 104 ? 5.258 7.726 0.378 1.00 91.19 104 LEU A N 1
ATOM 853 C CA . LEU A 1 104 ? 6.548 7.071 0.171 1.00 91.19 104 LEU A CA 1
ATOM 854 C C . LEU A 1 104 ? 6.388 5.670 -0.395 1.00 91.19 104 LEU A C 1
ATOM 856 O O . LEU A 1 104 ? 7.148 5.286 -1.282 1.00 91.19 104 LEU A O 1
ATOM 860 N N . THR A 1 105 ? 5.413 4.903 0.085 1.00 89.44 105 THR A N 1
ATOM 861 C CA . THR A 1 105 ? 5.190 3.552 -0.430 1.00 89.44 105 THR A CA 1
ATOM 862 C C . THR A 1 105 ? 4.689 3.585 -1.875 1.00 89.44 105 THR A C 1
ATOM 864 O O . THR A 1 105 ? 5.196 2.828 -2.703 1.00 89.44 105 THR A O 1
ATOM 867 N N . ASN A 1 106 ? 3.788 4.508 -2.219 1.00 90.25 106 ASN A N 1
ATOM 868 C CA . ASN A 1 106 ? 3.358 4.719 -3.604 1.00 90.25 106 ASN A CA 1
ATOM 869 C C . ASN A 1 106 ? 4.529 5.144 -4.501 1.00 90.25 106 ASN A C 1
ATOM 871 O O . ASN A 1 106 ? 4.664 4.657 -5.624 1.00 90.25 106 ASN A O 1
ATOM 875 N N . SER A 1 107 ? 5.424 5.991 -3.989 1.00 93.31 107 SER A N 1
ATOM 876 C CA . SER A 1 107 ? 6.646 6.387 -4.697 1.00 93.31 107 SER A CA 1
ATOM 877 C C . SER A 1 107 ? 7.585 5.202 -4.928 1.00 93.31 107 SER A C 1
ATOM 879 O O . SER A 1 107 ? 8.106 5.043 -6.029 1.00 93.31 107 SER A O 1
ATOM 881 N N . VAL A 1 108 ? 7.775 4.341 -3.920 1.00 92.06 108 VAL A N 1
ATOM 882 C CA . VAL A 1 108 ? 8.557 3.100 -4.045 1.00 92.06 108 VAL A CA 1
ATOM 883 C C . VAL A 1 108 ? 7.956 2.203 -5.124 1.00 92.06 108 VAL A C 1
ATOM 885 O O . VAL A 1 108 ? 8.682 1.794 -6.027 1.00 92.06 108 VAL A O 1
ATOM 888 N N . LYS A 1 109 ? 6.638 1.963 -5.089 1.00 91.19 109 LYS A N 1
ATOM 889 C CA . LYS A 1 109 ? 5.933 1.158 -6.098 1.00 91.19 109 LYS A CA 1
ATOM 890 C C . LYS A 1 109 ? 6.163 1.702 -7.510 1.00 91.19 109 LYS A C 1
ATOM 892 O O . LYS A 1 109 ? 6.597 0.958 -8.383 1.00 91.19 109 LYS A O 1
ATOM 897 N N . GLY A 1 110 ? 5.977 3.007 -7.707 1.00 93.94 110 GLY A N 1
ATOM 898 C CA . GLY A 1 110 ? 6.181 3.640 -9.010 1.00 93.94 110 GLY A CA 1
ATOM 899 C C . GLY A 1 110 ? 7.634 3.610 -9.503 1.00 93.94 110 GLY A C 1
ATOM 900 O O . GLY A 1 110 ? 7.869 3.627 -10.710 1.00 93.94 110 GLY A O 1
ATOM 901 N N . ILE A 1 111 ? 8.628 3.570 -8.609 1.00 95.94 111 ILE A N 1
ATOM 902 C CA . ILE A 1 111 ? 10.032 3.371 -9.001 1.00 95.94 111 ILE A CA 1
ATOM 903 C C . ILE A 1 111 ? 10.305 1.905 -9.351 1.00 95.94 111 ILE A C 1
ATOM 905 O O . ILE A 1 111 ? 10.976 1.664 -10.352 1.00 95.94 111 ILE A O 1
ATOM 909 N N . CYS A 1 112 ? 9.771 0.943 -8.594 1.00 94.25 112 CYS A N 1
ATOM 910 C CA . CYS A 1 112 ? 9.899 -0.479 -8.924 1.00 94.25 112 CYS A CA 1
ATOM 911 C C . CYS A 1 112 ? 9.304 -0.790 -10.303 1.00 94.25 112 CYS A C 1
ATOM 913 O O . CYS A 1 112 ? 9.994 -1.365 -11.133 1.00 94.25 112 CYS A O 1
ATOM 915 N N . GLU A 1 113 ? 8.096 -0.302 -10.600 1.00 95.50 113 GLU A N 1
ATOM 916 C CA . GLU A 1 113 ? 7.473 -0.474 -11.922 1.00 95.50 113 GLU A CA 1
ATOM 917 C C . GLU A 1 113 ? 8.354 0.090 -13.052 1.00 95.50 113 GLU A C 1
ATOM 919 O O . GLU A 1 113 ? 8.506 -0.526 -14.108 1.00 95.50 113 GLU A O 1
ATOM 924 N N . LYS A 1 114 ? 8.990 1.250 -12.831 1.00 97.06 114 LYS A N 1
ATOM 925 C CA . LYS A 1 114 ? 9.931 1.838 -13.801 1.00 97.06 114 LYS A CA 1
ATOM 926 C C . LYS A 1 114 ? 11.191 0.998 -13.976 1.00 97.06 114 LYS A C 1
ATOM 928 O O . LYS A 1 114 ? 11.693 0.930 -15.094 1.00 97.06 114 LYS A O 1
ATOM 933 N N . ILE A 1 115 ? 11.707 0.404 -12.899 1.00 97.44 115 ILE A N 1
ATOM 934 C CA . ILE A 1 115 ? 12.848 -0.515 -12.957 1.00 97.44 115 ILE A CA 1
ATOM 935 C C . ILE A 1 115 ? 12.466 -1.738 -13.784 1.00 97.44 115 ILE A C 1
ATOM 937 O O . ILE A 1 115 ? 13.167 -2.015 -14.750 1.00 97.44 115 ILE A O 1
ATOM 941 N N . ASP A 1 116 ? 11.336 -2.382 -13.491 1.00 96.62 116 ASP A N 1
ATOM 942 C CA . ASP A 1 116 ? 10.874 -3.572 -14.215 1.00 96.62 116 ASP A CA 1
ATOM 943 C C . ASP A 1 116 ? 10.711 -3.281 -15.717 1.00 96.62 116 ASP A C 1
ATOM 945 O O . ASP A 1 116 ? 11.198 -4.030 -16.564 1.00 96.62 116 ASP A O 1
ATOM 949 N N . CYS A 1 117 ? 10.107 -2.137 -16.066 1.00 95.56 117 CYS A N 1
ATOM 950 C CA . CYS A 1 117 ? 9.973 -1.701 -17.460 1.00 95.56 117 CYS A CA 1
ATOM 951 C C . CYS A 1 117 ? 11.331 -1.477 -18.138 1.00 95.56 117 CYS A C 1
ATOM 953 O O . CYS A 1 117 ? 11.513 -1.830 -19.303 1.00 95.56 117 CYS A O 1
ATOM 955 N N . SER A 1 118 ? 12.279 -0.860 -17.431 1.00 95.06 118 SER A N 1
ATOM 956 C CA . SER A 1 118 ? 13.621 -0.596 -17.950 1.00 95.06 118 SER A CA 1
ATOM 957 C C . SER A 1 118 ? 14.471 -1.866 -18.070 1.00 95.06 118 SER A C 1
ATOM 959 O O . SER A 1 118 ? 15.236 -1.987 -19.025 1.00 95.06 118 SER A O 1
ATOM 961 N N . GLU A 1 119 ? 14.341 -2.819 -17.145 1.00 95.81 119 GLU A N 1
ATOM 962 C CA . GLU A 1 119 ? 15.013 -4.122 -17.218 1.00 95.81 119 GLU A CA 1
ATOM 963 C C . GLU A 1 119 ? 14.474 -4.935 -18.398 1.00 95.81 119 GLU A C 1
ATOM 965 O O . GLU A 1 119 ? 15.260 -5.367 -19.241 1.00 95.81 119 GLU A O 1
ATOM 970 N N . PHE A 1 120 ? 13.148 -5.012 -18.547 1.00 96.00 120 PHE A N 1
ATOM 971 C CA . PHE A 1 120 ? 12.516 -5.629 -19.714 1.00 96.00 120 PHE A CA 1
ATOM 972 C C . PHE A 1 120 ? 12.951 -4.962 -21.028 1.00 96.00 120 PHE A C 1
ATOM 974 O O . PHE A 1 120 ? 13.311 -5.640 -21.989 1.00 96.00 120 PHE A O 1
ATOM 981 N N . GLY A 1 121 ? 12.961 -3.625 -21.065 1.00 94.31 121 GLY A N 1
ATOM 982 C CA . GLY A 1 121 ? 13.405 -2.864 -22.231 1.00 94.31 121 GLY A CA 1
ATOM 983 C C . GLY A 1 121 ? 14.856 -3.162 -22.610 1.00 94.31 121 GLY A C 1
ATOM 984 O O . GLY A 1 121 ? 15.156 -3.335 -23.789 1.00 94.31 121 GLY A O 1
ATOM 985 N N . LEU A 1 122 ? 15.755 -3.285 -21.630 1.00 94.94 122 LEU A N 1
ATOM 986 C CA . LEU A 1 122 ? 17.147 -3.654 -21.885 1.00 94.94 122 LEU A CA 1
ATOM 987 C C . LEU A 1 122 ? 17.303 -5.067 -22.425 1.00 94.94 122 LEU A C 1
ATOM 989 O O . LEU A 1 122 ? 18.144 -5.282 -23.299 1.00 94.94 122 LEU A O 1
ATOM 993 N N . ASP A 1 123 ? 16.555 -6.023 -21.889 1.00 95.00 123 ASP A N 1
ATOM 994 C CA . ASP A 1 123 ? 16.618 -7.401 -22.362 1.00 95.00 123 ASP A CA 1
ATOM 995 C C . ASP A 1 123 ? 16.107 -7.487 -23.803 1.00 95.00 123 ASP A C 1
ATOM 997 O O . ASP A 1 123 ? 16.809 -8.016 -24.666 1.00 95.00 123 ASP A O 1
ATOM 1001 N N . TYR A 1 124 ? 15.000 -6.804 -24.109 1.00 94.50 124 TYR A N 1
ATOM 1002 C CA . TYR A 1 124 ? 14.497 -6.671 -25.475 1.00 94.50 124 TYR A CA 1
ATOM 1003 C C . TYR A 1 124 ? 15.523 -6.034 -26.429 1.00 94.50 124 TYR A C 1
ATOM 1005 O O . TYR A 1 124 ? 15.766 -6.556 -27.518 1.00 94.50 124 TYR A O 1
ATOM 1013 N N . MET A 1 125 ? 16.173 -4.933 -26.033 1.00 94.50 125 MET A N 1
ATOM 1014 C CA . MET A 1 125 ? 17.196 -4.273 -26.862 1.00 94.50 125 MET A CA 1
ATOM 1015 C C . MET A 1 125 ? 18.413 -5.172 -27.115 1.00 94.50 125 MET A C 1
ATOM 1017 O O . MET A 1 125 ? 18.984 -5.161 -28.205 1.00 94.50 125 MET A O 1
ATOM 1021 N N . LYS A 1 126 ? 18.832 -5.960 -26.117 1.00 90.69 126 LYS A N 1
ATOM 1022 C CA . LYS A 1 126 ? 19.961 -6.894 -26.255 1.00 90.69 126 LYS A CA 1
ATOM 1023 C C . LYS A 1 126 ? 19.638 -8.080 -27.156 1.00 90.69 126 LYS A C 1
ATOM 1025 O O . LYS A 1 126 ? 20.570 -8.629 -27.742 1.00 90.69 126 LYS A O 1
ATOM 1030 N N . GLU A 1 127 ? 18.378 -8.493 -27.230 1.00 93.00 127 GLU A N 1
ATOM 1031 C CA . GLU A 1 127 ? 17.919 -9.544 -28.142 1.00 93.00 127 GLU A CA 1
ATOM 1032 C C . GLU A 1 127 ? 17.764 -9.022 -29.578 1.00 93.00 127 GLU A C 1
ATOM 1034 O O . GLU A 1 127 ? 18.070 -9.746 -30.521 1.00 93.00 127 GLU A O 1
ATOM 1039 N N . ASN A 1 128 ? 17.404 -7.745 -29.749 1.00 93.31 128 ASN A N 1
ATOM 1040 C CA . ASN A 1 128 ? 17.149 -7.105 -31.047 1.00 93.31 128 ASN A CA 1
ATOM 1041 C C . ASN A 1 128 ? 18.234 -6.074 -31.414 1.00 93.31 128 ASN A C 1
ATOM 1043 O O . ASN A 1 128 ? 17.940 -4.936 -31.771 1.00 93.31 128 ASN A O 1
ATOM 1047 N N . LYS A 1 129 ? 19.517 -6.452 -31.320 1.00 84.19 129 LYS A N 1
ATOM 1048 C CA . LYS A 1 129 ? 20.662 -5.522 -31.482 1.00 84.19 129 LYS A CA 1
ATOM 1049 C C . LYS A 1 129 ? 20.750 -4.818 -32.839 1.00 84.19 129 LYS A C 1
ATOM 1051 O O . LYS A 1 129 ? 21.498 -3.858 -32.966 1.00 84.19 129 LYS A O 1
ATOM 1056 N N . GLU A 1 130 ? 20.054 -5.318 -33.853 1.00 90.12 130 GLU A N 1
ATOM 1057 C CA . GLU A 1 130 ? 20.016 -4.701 -35.183 1.00 90.12 130 GLU A CA 1
ATOM 1058 C C . GLU A 1 130 ? 19.167 -3.418 -35.194 1.00 90.12 130 GLU A C 1
ATOM 1060 O O . GLU A 1 130 ? 19.439 -2.516 -35.985 1.00 90.12 130 GLU A O 1
ATOM 1065 N N . ASP A 1 131 ? 18.206 -3.302 -34.270 1.00 91.81 131 ASP A N 1
ATOM 1066 C CA . ASP A 1 131 ? 17.264 -2.180 -34.172 1.00 91.81 131 ASP A CA 1
ATOM 1067 C C . ASP A 1 131 ? 17.718 -1.080 -33.198 1.00 91.81 131 ASP A C 1
ATOM 1069 O O . ASP A 1 131 ? 17.136 0.007 -33.168 1.00 91.81 131 ASP A O 1
ATOM 1073 N N . TYR A 1 132 ? 18.753 -1.343 -32.392 1.00 92.44 132 TYR A N 1
ATOM 1074 C CA . TYR A 1 132 ? 19.188 -0.459 -31.310 1.00 92.44 132 TYR A CA 1
ATOM 1075 C C . TYR A 1 132 ? 20.692 -0.228 -31.328 1.00 92.44 132 TYR A C 1
ATOM 1077 O O . TYR A 1 132 ? 21.490 -1.159 -31.437 1.00 92.44 132 TYR A O 1
ATOM 1085 N N . SER A 1 133 ? 21.096 1.028 -31.145 1.00 92.81 133 SER A N 1
ATOM 1086 C CA . SER A 1 133 ? 22.511 1.366 -31.032 1.00 92.81 133 SER A CA 1
ATOM 1087 C C . SER A 1 133 ? 23.073 1.000 -29.652 1.00 92.81 133 SER A C 1
ATOM 1089 O O . SER A 1 133 ? 22.354 0.908 -28.654 1.00 92.81 133 SER A O 1
ATOM 1091 N N . GLU A 1 134 ? 24.400 0.869 -29.555 1.00 91.00 134 GLU A N 1
ATOM 1092 C CA . GLU A 1 134 ? 25.072 0.734 -28.254 1.00 91.00 134 GLU A CA 1
ATOM 1093 C C . GLU A 1 134 ? 24.794 1.931 -27.329 1.00 91.00 134 GLU A C 1
ATOM 1095 O O . GLU A 1 134 ? 24.762 1.788 -26.103 1.00 91.00 134 GLU A O 1
ATOM 1100 N N . GLU A 1 135 ? 24.568 3.118 -27.900 1.00 93.44 135 GLU A N 1
ATOM 1101 C CA . GLU A 1 135 ? 24.238 4.317 -27.138 1.00 93.44 135 GLU A CA 1
ATOM 1102 C C . GLU A 1 135 ? 22.844 4.233 -26.502 1.00 93.44 135 GLU A C 1
ATOM 1104 O O . GLU A 1 135 ? 22.692 4.630 -25.342 1.00 93.44 135 GLU A O 1
ATOM 1109 N N . ASP A 1 136 ? 21.863 3.649 -27.196 1.00 92.31 136 ASP A N 1
ATOM 1110 C CA . ASP A 1 136 ? 20.516 3.414 -26.661 1.00 92.31 136 ASP A CA 1
ATOM 1111 C C . ASP A 1 136 ? 20.557 2.459 -25.464 1.00 92.31 136 ASP A C 1
ATOM 1113 O O . ASP A 1 136 ? 20.018 2.764 -24.395 1.00 92.31 136 ASP A O 1
ATOM 1117 N N . ILE A 1 137 ? 21.297 1.353 -25.599 1.00 93.00 137 ILE A N 1
ATOM 1118 C CA . ILE A 1 137 ? 21.500 0.376 -24.520 1.00 93.00 137 ILE A CA 1
ATOM 1119 C C . ILE A 1 137 ? 22.178 1.045 -23.316 1.00 93.00 137 ILE A C 1
ATOM 1121 O O . ILE A 1 137 ? 21.737 0.884 -22.175 1.00 93.00 137 ILE A O 1
ATOM 1125 N N . ARG A 1 138 ? 23.233 1.836 -23.545 1.00 94.38 138 ARG A N 1
ATOM 1126 C CA . ARG A 1 138 ? 23.945 2.553 -22.475 1.00 94.38 138 ARG A CA 1
ATOM 1127 C C . ARG A 1 138 ? 23.045 3.570 -21.771 1.00 94.38 138 ARG A C 1
ATOM 1129 O O . ARG A 1 138 ? 23.122 3.724 -20.550 1.00 94.38 138 ARG A O 1
ATOM 1136 N N . LYS A 1 139 ? 22.193 4.276 -22.514 1.00 95.00 139 LYS A N 1
ATOM 1137 C CA . LYS A 1 139 ? 21.243 5.245 -21.954 1.00 95.00 139 LYS A CA 1
ATOM 1138 C C . LYS A 1 139 ? 20.241 4.562 -21.025 1.00 95.00 139 LYS A C 1
ATOM 1140 O O . LYS A 1 139 ? 20.018 5.057 -19.918 1.00 95.00 139 LYS A O 1
ATOM 1145 N N . GLU A 1 140 ? 19.690 3.422 -21.431 1.00 94.88 140 GLU A N 1
ATOM 1146 C CA . GLU A 1 140 ? 18.733 2.683 -20.604 1.00 94.88 140 GLU A CA 1
ATOM 1147 C C . GLU A 1 140 ? 19.411 2.044 -19.372 1.00 94.88 140 GLU A C 1
ATOM 1149 O O . GLU A 1 140 ? 18.863 2.090 -18.270 1.00 94.88 140 GLU A O 1
ATOM 1154 N N . GLN A 1 141 ? 20.661 1.576 -19.492 1.00 95.31 141 GLN A N 1
ATOM 1155 C CA . GLN A 1 141 ? 21.475 1.148 -18.340 1.00 95.31 141 GLN A CA 1
ATOM 1156 C C . GLN A 1 141 ? 21.704 2.278 -17.327 1.00 95.31 141 GLN A C 1
ATOM 1158 O O . GLN A 1 141 ? 21.526 2.080 -16.124 1.00 95.31 141 GLN A O 1
ATOM 1163 N N . ASN A 1 142 ? 22.063 3.477 -17.793 1.00 96.06 142 ASN A N 1
ATOM 1164 C CA . ASN A 1 142 ? 22.250 4.636 -16.916 1.00 96.06 142 ASN A CA 1
ATOM 1165 C C . ASN A 1 142 ? 20.949 5.024 -16.204 1.00 96.06 142 ASN A C 1
ATOM 1167 O O . ASN A 1 142 ? 20.962 5.342 -15.014 1.00 96.06 142 ASN A O 1
ATOM 1171 N N . LYS A 1 143 ? 19.813 4.954 -16.905 1.00 96.12 143 LYS A N 1
ATOM 1172 C CA . LYS A 1 143 ? 18.493 5.177 -16.308 1.00 96.12 143 LYS A CA 1
ATOM 1173 C C . LYS A 1 143 ? 18.206 4.175 -15.186 1.00 96.12 143 LYS A C 1
ATOM 1175 O O . LYS A 1 143 ? 17.749 4.596 -14.126 1.00 96.12 143 LYS A O 1
ATOM 1180 N N . LEU A 1 144 ? 18.535 2.892 -15.361 1.00 96.12 144 LEU A N 1
ATOM 1181 C CA . LEU A 1 144 ? 18.403 1.895 -14.289 1.00 96.12 144 LEU A CA 1
ATOM 1182 C C . LEU A 1 144 ? 19.262 2.206 -13.067 1.00 96.12 144 LEU A C 1
ATOM 1184 O O . LEU A 1 144 ? 18.787 2.043 -11.945 1.00 96.12 144 LEU A O 1
ATOM 1188 N N . ILE A 1 145 ? 20.503 2.659 -13.259 1.00 96.75 145 ILE A N 1
ATOM 1189 C CA . ILE A 1 145 ? 21.381 3.047 -12.144 1.00 96.75 145 ILE A CA 1
ATOM 1190 C C . ILE A 1 145 ? 20.725 4.168 -11.329 1.00 96.75 145 ILE A C 1
ATOM 1192 O O . ILE A 1 145 ? 20.601 4.048 -10.110 1.00 96.75 145 ILE A O 1
ATOM 1196 N N . ILE A 1 146 ? 20.229 5.209 -12.007 1.00 97.19 146 ILE A N 1
ATOM 1197 C CA . ILE A 1 146 ? 19.547 6.342 -11.366 1.00 97.19 146 ILE A CA 1
ATOM 1198 C C . ILE A 1 146 ? 18.293 5.874 -10.616 1.00 97.19 146 ILE A C 1
ATOM 1200 O O . ILE A 1 146 ? 18.082 6.262 -9.467 1.00 97.19 146 ILE A O 1
ATOM 1204 N N . LEU A 1 147 ? 17.466 5.022 -11.230 1.00 97.75 147 LEU A N 1
ATOM 1205 C CA . LEU A 1 147 ? 16.253 4.497 -10.594 1.00 97.75 147 LEU A CA 1
ATOM 1206 C C . LEU A 1 147 ? 16.575 3.656 -9.350 1.00 97.75 147 LEU A C 1
ATOM 1208 O O . LEU A 1 147 ? 15.913 3.805 -8.323 1.00 97.75 147 LEU A O 1
ATOM 1212 N N . LYS A 1 148 ? 17.615 2.814 -9.400 1.00 96.62 148 LYS A N 1
ATOM 1213 C CA . LYS A 1 148 ? 18.060 2.002 -8.253 1.00 96.62 148 LYS A CA 1
ATOM 1214 C C . LYS A 1 148 ? 18.580 2.872 -7.106 1.00 96.62 148 LYS A C 1
ATOM 1216 O O . LYS A 1 148 ? 18.311 2.576 -5.941 1.00 96.62 148 LYS A O 1
ATOM 1221 N N . GLU A 1 149 ? 19.262 3.973 -7.411 1.00 97.12 149 GLU A N 1
ATOM 1222 C CA . GLU A 1 149 ? 19.690 4.947 -6.402 1.00 97.12 149 GLU A CA 1
ATOM 1223 C C . GLU A 1 149 ? 18.499 5.695 -5.780 1.00 97.12 149 GLU A C 1
ATOM 1225 O O . GLU A 1 149 ? 18.416 5.832 -4.557 1.00 97.12 149 GLU A O 1
ATOM 1230 N N . GLN A 1 150 ? 17.524 6.111 -6.594 1.00 96.69 150 GLN A N 1
ATOM 1231 C CA . GLN A 1 150 ? 16.275 6.706 -6.105 1.00 96.69 150 GLN A CA 1
ATOM 1232 C C . GLN A 1 150 ? 15.502 5.748 -5.192 1.00 96.69 150 GLN A C 1
ATOM 1234 O O . GLN A 1 150 ? 15.051 6.159 -4.121 1.00 96.69 150 GLN A O 1
ATOM 1239 N N . LEU A 1 151 ? 15.391 4.474 -5.578 1.00 95.75 151 LEU A N 1
ATOM 1240 C CA . LEU A 1 151 ? 14.735 3.438 -4.780 1.00 95.75 151 LEU A CA 1
ATOM 1241 C C . LEU A 1 151 ? 15.407 3.278 -3.413 1.00 95.75 151 LEU A C 1
ATOM 1243 O O . LEU A 1 151 ? 14.730 3.273 -2.384 1.00 95.75 151 LEU A O 1
ATOM 1247 N N . LYS A 1 152 ? 16.743 3.211 -3.390 1.00 95.38 152 LYS A N 1
ATOM 1248 C CA . LYS A 1 152 ? 17.520 3.142 -2.147 1.00 95.38 152 LYS A CA 1
ATOM 1249 C C . LYS A 1 152 ? 17.230 4.340 -1.238 1.00 95.38 152 LYS A C 1
ATOM 1251 O O . LYS A 1 152 ? 16.896 4.152 -0.072 1.00 95.38 152 LYS A O 1
ATOM 1256 N N . ASN A 1 153 ? 17.269 5.555 -1.785 1.00 95.06 153 ASN A N 1
ATOM 1257 C CA . ASN A 1 153 ? 16.989 6.775 -1.024 1.00 95.06 153 ASN A CA 1
ATOM 1258 C C . ASN A 1 153 ? 15.568 6.788 -0.429 1.00 95.06 153 ASN A C 1
ATOM 1260 O O . ASN A 1 153 ? 15.367 7.272 0.686 1.00 95.06 153 ASN A O 1
ATOM 1264 N N . LEU A 1 154 ? 14.572 6.260 -1.148 1.00 93.19 154 LEU A N 1
ATOM 1265 C CA . LEU A 1 154 ? 13.202 6.131 -0.637 1.00 93.19 154 LEU A CA 1
ATOM 1266 C C . LEU A 1 154 ? 13.100 5.097 0.492 1.00 93.19 154 LEU A C 1
ATOM 1268 O O . LEU A 1 154 ? 12.430 5.356 1.495 1.00 93.19 154 LEU A O 1
ATOM 1272 N N . HIS A 1 155 ? 13.787 3.958 0.369 1.00 90.25 155 HIS A N 1
ATOM 1273 C CA . HIS A 1 155 ? 13.854 2.964 1.442 1.00 90.25 155 HIS A CA 1
ATOM 1274 C C . HIS A 1 155 ? 14.501 3.528 2.709 1.00 90.25 155 HIS A C 1
ATOM 1276 O O . HIS A 1 155 ? 13.959 3.327 3.798 1.00 90.25 155 HIS A O 1
ATOM 1282 N N . ASP A 1 156 ? 15.594 4.281 2.573 1.00 91.12 156 ASP A N 1
ATOM 1283 C CA . ASP A 1 156 ? 16.284 4.906 3.704 1.00 91.12 156 ASP A CA 1
ATOM 1284 C C . ASP A 1 156 ? 15.372 5.915 4.427 1.00 91.12 156 ASP A C 1
ATOM 1286 O O . ASP A 1 156 ? 15.211 5.837 5.650 1.00 91.12 156 ASP A O 1
ATOM 1290 N N . LYS A 1 157 ? 14.673 6.783 3.679 1.00 89.31 157 LYS A N 1
ATOM 1291 C CA . LYS A 1 157 ? 13.676 7.722 4.236 1.00 89.31 157 LYS A CA 1
ATOM 1292 C C . LYS A 1 157 ? 12.558 7.007 4.995 1.00 89.31 157 LYS A C 1
ATOM 1294 O O . LYS A 1 157 ? 12.157 7.425 6.081 1.00 89.31 157 LYS A O 1
ATOM 1299 N N . ARG A 1 158 ? 12.046 5.906 4.444 1.00 85.00 158 ARG A N 1
ATOM 1300 C CA . ARG A 1 158 ? 10.967 5.134 5.073 1.00 85.00 158 ARG A CA 1
ATOM 1301 C C . ARG A 1 158 ? 11.430 4.387 6.327 1.00 85.00 158 ARG A C 1
ATOM 1303 O O . ARG A 1 158 ? 10.685 4.294 7.309 1.00 85.00 158 ARG A O 1
ATOM 1310 N N . ALA A 1 159 ? 12.663 3.884 6.325 1.00 83.94 159 ALA A N 1
ATOM 1311 C CA . ALA A 1 159 ? 13.278 3.280 7.502 1.00 83.94 159 ALA A CA 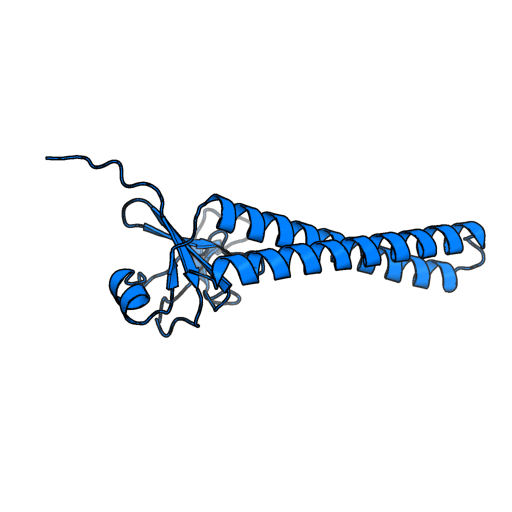1
ATOM 1312 C C . ALA A 1 159 ? 13.479 4.311 8.626 1.00 83.94 159 ALA A C 1
ATOM 1314 O O . ALA A 1 159 ? 13.261 3.994 9.797 1.00 83.94 159 ALA A O 1
ATOM 1315 N N . GLU A 1 160 ? 13.852 5.547 8.288 1.00 85.50 160 GLU A N 1
ATOM 1316 C CA . GLU A 1 160 ? 13.968 6.653 9.244 1.00 85.50 160 GLU A CA 1
ATOM 1317 C C . GLU A 1 160 ? 12.617 7.011 9.881 1.00 85.50 160 GLU A C 1
ATOM 1319 O O . GLU A 1 160 ? 12.512 7.083 11.108 1.00 85.50 160 GLU A O 1
ATOM 1324 N N . LEU A 1 161 ? 11.556 7.127 9.077 1.00 79.94 161 LEU A N 1
ATOM 1325 C CA . LEU A 1 161 ? 10.197 7.359 9.580 1.00 79.94 161 LEU A CA 1
ATOM 1326 C C . LEU A 1 161 ? 9.730 6.264 10.535 1.00 79.94 161 LEU A C 1
ATOM 1328 O O . LEU A 1 161 ? 9.235 6.555 11.624 1.00 79.94 161 LEU A O 1
ATOM 1332 N N . SER A 1 162 ? 9.968 5.004 10.172 1.00 73.81 162 SER A N 1
ATOM 1333 C CA . SER A 1 162 ? 9.601 3.856 11.006 1.00 73.81 162 SER A CA 1
ATOM 1334 C C . SER A 1 162 ? 10.300 3.889 12.372 1.00 73.81 162 SER A C 1
ATOM 1336 O O . SER A 1 162 ? 9.686 3.570 13.389 1.00 73.81 162 SER A O 1
ATOM 1338 N N . LYS A 1 163 ? 11.566 4.327 12.427 1.00 76.00 163 LYS A N 1
ATOM 1339 C CA . LYS A 1 163 ? 12.311 4.496 13.689 1.00 76.00 163 LYS A CA 1
ATOM 1340 C C . LYS A 1 163 ? 11.759 5.634 14.545 1.00 76.00 163 LYS A C 1
ATOM 1342 O O . LYS A 1 163 ? 11.723 5.502 15.767 1.00 76.00 163 LYS A O 1
ATOM 1347 N N . ASN A 1 164 ? 11.333 6.732 13.926 1.00 68.56 164 ASN A N 1
ATOM 1348 C CA . ASN A 1 164 ? 10.787 7.886 14.641 1.00 68.56 164 ASN A CA 1
ATOM 1349 C C . ASN A 1 164 ? 9.405 7.590 15.247 1.00 68.56 164 ASN A C 1
ATOM 1351 O O . ASN A 1 164 ? 9.104 8.080 16.331 1.00 68.56 164 ASN A O 1
ATOM 1355 N N . TRP A 1 165 ? 8.601 6.723 14.624 1.00 66.19 165 TRP A N 1
ATOM 1356 C CA . TRP A 1 165 ? 7.288 6.311 15.150 1.00 66.19 165 TRP A CA 1
ATOM 1357 C C . TRP A 1 165 ? 7.352 5.267 16.275 1.00 66.19 165 TRP A C 1
ATOM 1359 O O . TRP A 1 165 ? 6.415 5.141 17.065 1.00 66.19 165 TRP A O 1
ATOM 1369 N N . LEU A 1 166 ? 8.455 4.521 16.373 1.00 53.72 166 LEU A N 1
ATOM 1370 C CA . LEU A 1 166 ? 8.693 3.540 17.441 1.00 53.72 166 LEU A CA 1
ATOM 1371 C C . LEU A 1 166 ? 9.336 4.151 18.700 1.00 53.72 166 LEU A C 1
ATOM 1373 O O . LEU A 1 166 ? 9.456 3.461 19.707 1.00 53.72 166 LEU A O 1
ATOM 1377 N N . LYS A 1 167 ? 9.753 5.425 18.662 1.00 47.12 167 LYS A N 1
ATOM 1378 C CA . LYS A 1 167 ? 10.472 6.116 19.752 1.00 47.12 167 LYS A CA 1
ATOM 1379 C C . LYS A 1 167 ? 9.587 6.870 20.759 1.00 47.12 167 LYS A C 1
ATOM 1381 O O . LYS A 1 167 ? 10.119 7.653 21.543 1.00 47.12 167 LYS A O 1
ATOM 1386 N N . ILE A 1 168 ? 8.277 6.630 20.765 1.00 41.12 168 ILE A N 1
ATOM 1387 C CA . ILE A 1 168 ? 7.336 7.180 21.758 1.00 41.12 168 ILE A CA 1
ATOM 1388 C C . ILE A 1 168 ? 6.739 6.038 22.572 1.00 41.12 168 ILE A C 1
ATOM 1390 O O . ILE A 1 168 ? 6.295 5.040 21.944 1.00 41.12 168 ILE A O 1
#

pLDDT: mean 88.73, std 11.67, range [33.53, 97.75]

Foldseek 3Di:
DDPDPPDKWKKAFQFFDPDQQPKWAWFAPDPVCSPPDIDTDPPPQDDDGHGWMWIDDPNDTQIGDLVDDCVRIDTPDDDDPVVCVVVVRIDTDDPVLVVVLSVLSVVLVVLVVVLVVLVVVLVVCVVVVVVDDPVRNVVSVVVNVVSVVVNVVSVVVNVVSVVVVVPD

Sequence (168 aa):
MNMENKKVQYYKLVKNMDTNLKPYIVLPMYDECPNMGTYHSTLGVPHPQMSDYLIYDNGDIIFSSAYRDFDYVSFTNKANLEDLLKKEIIREVSFEAYSLDIELTNSVKGICEKIDCSEFGLDYMKENKEDYSEEDIRKEQNKLIILKEQLKNLHDKRAELSKNWLKI

Secondary structure (DSSP, 8-state):
--------EEEEESS-------EEEEEES-TT-GGG-EEEE-TT-----TT-EEEEETTEEEEE-SSS--TT-EESS---HHHHHHTTSEEEE-HHHHHHHHHHHHHHHHHHHHHHHHHHHHHHHHH-TTTS-HHHHHHHHHHHHHHHHHHHHHHHHHHHHHHHHT--